Protein AF-A0A964BB78-F1 (afdb_monomer)

Nearest PDB structures (foldseek):
  9g6k-assembly1_Lk  TM=5.371E-01  e=1.195E+00  Toxoplasma gondii

Foldseek 3Di:
DPDPDADPQWDADPQRKIKGWDDDPPADIDIDIQHQPDPDPVSNVVNRVVRVVVVVVVVVCVVVLVRPDPPPPPQQFQLNVLVVCLVPVQPDDPVVNVVSNVVSVVVNVDPSRVHGPSPDDPVNVVVVVVVVVVVVVVVVVVVVVVVVVPDDDD

pLDDT: mean 83.1, std 13.09, range [43.78, 95.94]

Structure (mmCIF, N/CA/C/O backbone):
data_AF-A0A964BB78-F1
#
_entry.id   AF-A0A964BB78-F1
#
loop_
_atom_site.group_PDB
_atom_site.id
_atom_site.type_symbol
_atom_site.label_atom_id
_atom_site.label_alt_id
_atom_site.label_comp_id
_atom_site.label_asym_id
_atom_site.label_entity_id
_atom_site.label_seq_id
_atom_site.pdbx_PDB_ins_code
_atom_site.Cartn_x
_atom_site.Cartn_y
_atom_site.Cartn_z
_atom_site.occupancy
_atom_site.B_iso_or_equiv
_atom_site.auth_seq_id
_atom_site.auth_comp_id
_atom_site.auth_asym_id
_atom_site.auth_atom_id
_atom_site.pdbx_PDB_model_num
ATOM 1 N N . MET A 1 1 ? 35.469 9.142 -31.924 1.00 45.47 1 MET A N 1
ATOM 2 C CA . MET A 1 1 ? 34.096 8.727 -31.547 1.00 45.47 1 MET A CA 1
ATOM 3 C C . MET A 1 1 ? 33.530 9.720 -30.536 1.00 45.47 1 MET A C 1
ATOM 5 O O . MET A 1 1 ? 34.119 9.874 -29.473 1.00 45.47 1 MET A O 1
ATOM 9 N N . LYS A 1 2 ? 32.449 10.445 -30.860 1.00 50.22 2 LYS A N 1
ATOM 10 C CA . LYS A 1 2 ? 31.792 11.342 -29.890 1.00 50.22 2 LYS A CA 1
ATOM 11 C C . LYS A 1 2 ? 31.227 10.484 -28.752 1.00 50.22 2 LYS A C 1
ATOM 13 O O . 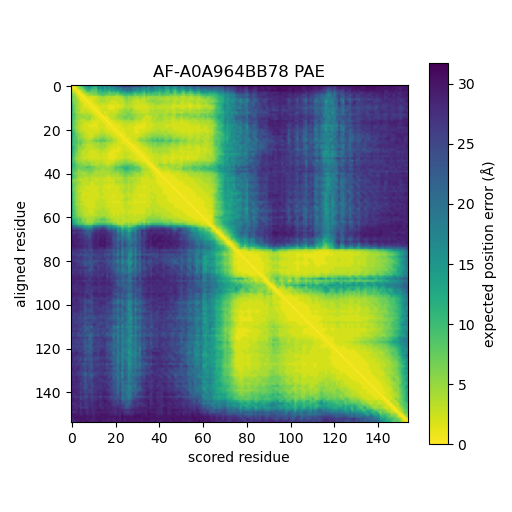LYS A 1 2 ? 30.480 9.549 -29.025 1.00 50.22 2 LYS A O 1
ATOM 18 N N . LYS A 1 3 ? 31.601 10.776 -27.500 1.00 62.09 3 LYS A N 1
ATOM 19 C CA . LYS A 1 3 ? 30.997 10.134 -26.323 1.00 62.09 3 LYS A CA 1
ATOM 20 C C . LYS A 1 3 ? 29.502 10.467 -26.331 1.00 62.09 3 LYS A C 1
ATOM 22 O O . LYS A 1 3 ? 29.135 11.634 -26.215 1.00 62.09 3 LYS A O 1
ATOM 27 N N . GLU A 1 4 ? 28.662 9.460 -26.542 1.00 72.19 4 GLU A N 1
ATOM 28 C CA . GLU A 1 4 ? 27.206 9.582 -26.452 1.00 72.19 4 GLU A CA 1
ATOM 29 C C . GLU A 1 4 ? 26.854 10.085 -25.042 1.00 72.19 4 GLU A C 1
ATOM 31 O O . GLU A 1 4 ? 27.270 9.490 -24.046 1.00 72.19 4 GLU A O 1
ATOM 36 N N . LYS A 1 5 ? 26.159 11.225 -24.942 1.00 80.00 5 LYS A N 1
ATOM 37 C CA . LYS A 1 5 ? 25.720 11.772 -23.652 1.00 80.00 5 LYS A CA 1
ATOM 38 C C . LYS A 1 5 ? 24.505 10.975 -23.185 1.00 80.00 5 LYS A C 1
ATOM 40 O O . LYS A 1 5 ? 23.391 11.254 -23.609 1.00 80.00 5 LYS A O 1
ATOM 45 N N . LEU A 1 6 ? 24.737 9.976 -22.340 1.00 86.06 6 LEU A N 1
ATOM 46 C CA . LEU A 1 6 ? 23.674 9.178 -21.736 1.00 86.06 6 LEU A CA 1
ATOM 47 C C . LEU A 1 6 ? 23.144 9.839 -20.450 1.00 86.06 6 LEU A C 1
ATOM 49 O O . LEU A 1 6 ? 23.913 10.500 -19.742 1.00 86.06 6 LEU A O 1
ATOM 53 N N . PRO A 1 7 ? 21.855 9.651 -20.112 1.00 86.69 7 PRO A N 1
ATOM 54 C CA . PRO A 1 7 ? 21.296 10.136 -18.855 1.00 86.69 7 PRO A CA 1
ATOM 55 C C . PRO A 1 7 ? 21.988 9.528 -17.624 1.00 86.69 7 PRO A C 1
ATOM 57 O O . PRO A 1 7 ? 22.582 8.449 -17.663 1.00 86.69 7 PRO A O 1
ATOM 60 N N . ARG A 1 8 ? 21.887 10.199 -16.472 1.00 85.50 8 ARG A N 1
ATOM 61 C CA . ARG A 1 8 ? 22.478 9.697 -15.221 1.00 85.50 8 ARG A CA 1
ATOM 62 C C . ARG A 1 8 ? 21.874 8.340 -14.840 1.00 85.50 8 ARG A C 1
ATOM 64 O O . ARG A 1 8 ? 20.657 8.205 -14.741 1.00 85.50 8 ARG A O 1
ATOM 71 N N . GLY A 1 9 ? 22.742 7.367 -14.561 1.00 87.56 9 GLY A N 1
ATOM 72 C CA . GLY A 1 9 ? 22.343 5.992 -14.242 1.00 87.56 9 GLY A CA 1
ATOM 73 C C . GLY A 1 9 ? 22.174 5.096 -15.469 1.00 87.56 9 GLY A C 1
ATOM 74 O O . GLY A 1 9 ? 21.784 3.946 -15.305 1.00 87.56 9 GLY A O 1
ATOM 75 N N . PHE A 1 10 ? 22.480 5.594 -16.670 1.00 93.88 10 PHE A N 1
ATOM 76 C CA . PHE A 1 10 ? 22.497 4.822 -17.906 1.00 93.88 10 PHE A CA 1
ATOM 77 C C . PHE A 1 10 ? 23.946 4.552 -18.302 1.00 93.88 10 PHE A C 1
ATOM 79 O O . PHE A 1 10 ? 24.788 5.449 -18.257 1.00 93.88 10 PHE A O 1
ATOM 86 N N . TRP A 1 11 ? 24.245 3.324 -18.711 1.00 91.88 11 TRP A N 1
ATOM 87 C CA . TRP A 1 11 ? 25.542 2.989 -19.289 1.00 91.88 11 TRP A CA 1
ATOM 88 C C . TRP A 1 11 ? 25.397 1.901 -20.347 1.00 91.88 11 TRP A C 1
ATOM 90 O O . TRP A 1 11 ? 24.582 0.986 -20.212 1.00 91.88 11 TRP A O 1
ATOM 100 N N . ARG A 1 12 ? 26.196 1.991 -21.413 1.00 90.12 12 ARG A N 1
ATOM 101 C CA . ARG A 1 12 ? 26.304 0.909 -22.397 1.00 90.12 12 ARG A CA 1
ATOM 102 C C . ARG A 1 12 ? 27.256 -0.162 -21.885 1.00 90.12 12 ARG A C 1
ATOM 104 O O . ARG A 1 12 ? 28.352 0.136 -21.416 1.00 90.12 12 ARG A O 1
ATOM 111 N N . ALA A 1 13 ? 26.824 -1.409 -21.987 1.00 87.44 13 ALA A N 1
ATOM 112 C CA . ALA A 1 13 ? 27.671 -2.572 -21.807 1.00 87.44 13 ALA A CA 1
ATOM 113 C C . ALA A 1 13 ? 28.516 -2.823 -23.078 1.00 87.44 13 ALA A C 1
ATOM 115 O O . ALA A 1 13 ? 28.147 -2.349 -24.157 1.00 87.44 13 ALA A O 1
ATOM 116 N N . PRO A 1 14 ? 29.616 -3.596 -22.985 1.00 84.62 14 PRO A N 1
ATOM 117 C CA . PRO A 1 14 ? 30.490 -3.889 -24.129 1.00 84.62 14 PRO A CA 1
ATOM 118 C C . PRO A 1 14 ? 29.771 -4.536 -25.321 1.00 84.62 14 PRO A C 1
ATOM 120 O O . PRO A 1 14 ? 30.170 -4.351 -26.462 1.00 84.62 14 PRO A O 1
ATOM 123 N N . ASN A 1 15 ? 28.672 -5.248 -25.066 1.00 84.62 15 ASN A N 1
ATOM 124 C CA . ASN A 1 15 ? 27.830 -5.883 -26.081 1.00 84.62 15 ASN A CA 1
ATOM 125 C C . ASN A 1 15 ? 26.796 -4.931 -26.726 1.00 84.62 15 ASN A C 1
ATOM 127 O O . ASN A 1 15 ? 25.823 -5.393 -27.315 1.00 84.62 15 ASN A O 1
ATOM 131 N N . GLY A 1 16 ? 26.917 -3.616 -26.524 1.00 85.44 16 GLY A N 1
ATOM 132 C CA . GLY A 1 16 ? 25.993 -2.607 -27.055 1.00 85.44 16 GLY A CA 1
ATOM 133 C C . GLY A 1 16 ? 24.664 -2.471 -26.301 1.00 85.44 16 GLY A C 1
ATOM 134 O O . GLY A 1 16 ? 23.914 -1.526 -26.558 1.00 85.44 16 GLY A O 1
ATOM 135 N N . SER A 1 17 ? 24.372 -3.353 -25.336 1.00 90.25 17 SER A N 1
ATOM 136 C CA . SER A 1 17 ? 23.155 -3.268 -24.517 1.00 90.25 17 SER A CA 1
ATOM 137 C C . SER A 1 17 ? 23.190 -2.048 -23.600 1.00 90.25 17 SER A C 1
ATOM 139 O O . SER A 1 17 ? 24.225 -1.726 -23.016 1.00 90.25 17 SER A O 1
ATOM 141 N N . LEU A 1 18 ? 22.049 -1.394 -23.426 1.00 91.94 18 LEU A N 1
ATOM 142 C CA . LEU A 1 18 ? 21.895 -0.250 -22.539 1.00 91.94 18 LEU A CA 1
ATOM 143 C C . LEU A 1 18 ? 21.393 -0.733 -21.178 1.00 91.94 18 LEU A C 1
ATOM 145 O O . LEU A 1 18 ? 20.365 -1.400 -21.081 1.00 91.94 18 LEU A O 1
ATOM 149 N N . ARG A 1 19 ? 22.129 -0.426 -20.114 1.00 92.75 19 ARG A N 1
ATOM 150 C CA . ARG A 1 19 ? 21.751 -0.751 -18.737 1.00 92.75 19 ARG A CA 1
ATOM 151 C C . ARG A 1 19 ? 21.325 0.510 -18.014 1.00 92.75 19 ARG A C 1
ATOM 153 O O . ARG A 1 19 ? 21.967 1.549 -18.152 1.00 92.75 19 ARG A O 1
ATOM 160 N N . VAL A 1 20 ? 20.260 0.389 -17.233 1.00 94.44 20 VAL A N 1
ATOM 161 C CA . VAL A 1 20 ? 19.700 1.484 -16.446 1.00 94.44 20 VAL A CA 1
ATOM 162 C C . VAL A 1 20 ? 19.629 1.070 -14.984 1.00 94.44 20 VAL A C 1
ATOM 164 O O . VAL A 1 20 ? 19.107 0.002 -14.663 1.00 94.44 20 VAL A O 1
ATOM 167 N N . LEU A 1 21 ? 20.137 1.933 -14.105 1.00 92.31 21 LEU A N 1
ATOM 168 C CA . LEU A 1 21 ? 20.088 1.809 -12.651 1.00 92.31 21 LEU A CA 1
ATOM 169 C C . LEU A 1 21 ? 19.407 3.035 -12.061 1.00 92.31 21 LEU A C 1
ATOM 171 O O . LEU A 1 21 ? 19.879 4.164 -12.210 1.00 92.31 21 LEU A O 1
ATOM 175 N N . ILE A 1 22 ? 18.338 2.793 -11.315 1.00 89.81 22 ILE A N 1
ATOM 176 C CA . ILE A 1 22 ? 17.645 3.817 -10.544 1.00 89.81 22 ILE A CA 1
ATOM 177 C C . ILE A 1 22 ? 17.905 3.544 -9.069 1.00 89.81 22 ILE A C 1
ATOM 179 O O . ILE A 1 22 ? 17.537 2.497 -8.539 1.00 89.81 22 ILE A O 1
ATOM 183 N N . ARG A 1 23 ? 18.557 4.506 -8.411 1.00 87.00 23 ARG A N 1
ATOM 184 C CA . ARG A 1 23 ? 18.776 4.519 -6.963 1.00 87.00 23 ARG A CA 1
ATOM 185 C C . ARG A 1 23 ? 18.022 5.696 -6.364 1.00 87.00 23 ARG A C 1
ATOM 187 O O . ARG A 1 23 ? 18.345 6.843 -6.661 1.00 87.00 23 ARG A O 1
ATOM 194 N N . ILE A 1 24 ? 17.043 5.397 -5.519 1.00 82.19 24 ILE A N 1
ATOM 195 C CA . ILE A 1 24 ? 16.303 6.376 -4.721 1.00 82.19 24 ILE A CA 1
ATOM 196 C C . ILE A 1 24 ? 16.518 6.003 -3.255 1.00 82.19 24 ILE A C 1
ATOM 198 O O . ILE A 1 24 ? 16.428 4.831 -2.892 1.00 82.19 24 ILE A O 1
ATOM 202 N N . LYS A 1 25 ? 16.854 6.986 -2.412 1.00 76.38 25 LYS A N 1
ATOM 203 C CA . LYS A 1 25 ? 17.079 6.760 -0.978 1.00 76.38 25 LYS A CA 1
ATOM 204 C C . LYS A 1 25 ? 15.810 6.169 -0.352 1.00 76.38 25 LYS A C 1
ATOM 206 O O . LYS A 1 25 ? 14.733 6.724 -0.538 1.00 76.38 25 LYS A O 1
ATOM 211 N N . GLY A 1 26 ? 15.953 5.067 0.383 1.00 73.75 26 GLY A N 1
ATOM 212 C CA . GLY A 1 26 ? 14.833 4.390 1.047 1.00 73.75 26 GLY A CA 1
ATOM 213 C C . GLY A 1 26 ? 14.099 3.344 0.199 1.00 73.75 26 GLY A C 1
ATOM 214 O O . GLY A 1 26 ? 13.171 2.730 0.708 1.00 73.75 26 GLY A O 1
ATOM 215 N N . PHE A 1 27 ? 14.521 3.096 -1.048 1.00 74.31 27 PHE A N 1
ATOM 216 C CA . PHE A 1 27 ? 13.939 2.061 -1.909 1.00 74.31 27 PHE A CA 1
ATOM 217 C C . PHE A 1 27 ? 15.001 1.086 -2.437 1.00 74.31 27 PHE A C 1
ATOM 219 O O . PHE A 1 27 ? 16.148 1.495 -2.657 1.00 74.31 27 PHE A O 1
ATOM 226 N N . PRO A 1 28 ? 14.641 -0.189 -2.697 1.00 78.75 28 PRO A N 1
ATOM 227 C CA . PRO A 1 28 ? 15.518 -1.115 -3.403 1.00 78.75 28 PRO A CA 1
ATOM 228 C C . PRO A 1 28 ? 15.927 -0.565 -4.782 1.00 78.75 28 PRO A C 1
ATOM 230 O O . PRO A 1 28 ? 15.106 0.053 -5.468 1.00 78.75 28 PRO A O 1
ATOM 233 N N . PRO A 1 29 ? 17.182 -0.774 -5.218 1.00 85.50 29 PRO A N 1
ATOM 234 C CA . PRO A 1 29 ? 17.629 -0.324 -6.528 1.00 85.50 29 PRO A CA 1
ATOM 235 C C . PRO A 1 29 ? 16.894 -1.079 -7.641 1.00 85.50 29 PRO A C 1
ATOM 237 O O . PRO A 1 29 ? 16.852 -2.307 -7.643 1.00 85.50 29 PRO A O 1
ATOM 240 N N . ALA A 1 30 ? 16.370 -0.347 -8.624 1.00 86.38 30 ALA A N 1
ATOM 241 C CA . ALA A 1 30 ? 15.770 -0.938 -9.816 1.00 86.38 30 ALA A CA 1
ATOM 242 C C . ALA A 1 30 ? 16.802 -0.986 -10.947 1.00 86.38 30 ALA A C 1
ATOM 244 O O . ALA A 1 30 ? 17.424 0.032 -11.273 1.00 86.38 30 ALA A O 1
ATOM 245 N N . VAL A 1 31 ? 16.974 -2.163 -11.550 1.00 90.69 31 VAL A N 1
ATOM 246 C CA . VAL A 1 31 ? 17.921 -2.390 -12.647 1.00 90.69 31 VAL A CA 1
ATOM 247 C C . VAL A 1 31 ? 17.214 -3.065 -13.809 1.00 90.69 31 VAL A C 1
ATOM 249 O O . VAL A 1 31 ? 16.523 -4.063 -13.619 1.00 90.69 31 VAL A O 1
ATOM 252 N N . ARG A 1 32 ? 17.424 -2.553 -15.024 1.00 91.31 32 ARG A N 1
ATOM 253 C CA . ARG A 1 32 ? 16.966 -3.206 -16.255 1.00 91.31 32 ARG A CA 1
ATOM 254 C C . ARG A 1 32 ? 18.005 -3.081 -17.358 1.00 91.31 32 ARG A C 1
ATOM 256 O O . ARG A 1 32 ? 18.734 -2.093 -17.444 1.00 91.31 32 ARG A O 1
ATOM 263 N N . THR A 1 33 ? 18.077 -4.119 -18.185 1.00 92.50 33 THR A N 1
ATOM 264 C CA . THR A 1 33 ? 18.938 -4.170 -19.369 1.00 92.50 33 THR A CA 1
ATOM 265 C C . THR A 1 33 ? 18.069 -4.175 -20.619 1.00 92.50 33 THR A C 1
ATOM 267 O O . THR A 1 33 ? 17.162 -4.996 -20.729 1.00 92.50 33 THR A O 1
ATOM 270 N N . PHE A 1 34 ? 18.380 -3.290 -21.558 1.00 92.19 34 PHE A N 1
ATOM 271 C CA . PHE A 1 34 ? 17.759 -3.176 -22.872 1.00 92.19 34 PHE A CA 1
ATOM 272 C C . PHE A 1 34 ? 18.745 -3.713 -23.900 1.00 92.19 34 PHE A C 1
ATOM 274 O O . PHE A 1 34 ? 19.849 -3.181 -24.054 1.00 92.19 34 PHE A O 1
ATOM 281 N N . LYS A 1 35 ? 18.387 -4.810 -24.566 1.00 91.38 35 LYS A N 1
ATOM 282 C CA . LYS A 1 35 ? 19.257 -5.441 -25.562 1.00 91.38 35 LYS A CA 1
ATOM 283 C C . LYS A 1 35 ? 19.308 -4.581 -26.823 1.00 91.38 35 LYS A C 1
ATOM 285 O O . LYS A 1 35 ? 18.346 -3.897 -27.147 1.00 91.38 35 LYS A O 1
ATOM 290 N N . LEU A 1 36 ? 20.456 -4.580 -27.492 1.00 89.94 36 LEU A N 1
ATOM 291 C CA . LEU A 1 36 ? 20.591 -3.983 -28.817 1.00 89.94 36 LEU A CA 1
ATOM 292 C C . LEU A 1 36 ? 20.425 -5.106 -29.840 1.00 89.94 36 LEU A C 1
ATOM 294 O O . LEU A 1 36 ? 21.193 -6.065 -29.805 1.00 89.94 36 LEU A O 1
ATOM 298 N N . HIS A 1 37 ? 19.413 -5.014 -30.700 1.00 83.00 37 HIS A N 1
ATOM 299 C CA . HIS A 1 37 ? 19.107 -6.071 -31.668 1.00 83.00 37 HIS A CA 1
ATOM 300 C C . HIS A 1 37 ? 19.930 -5.955 -32.954 1.00 83.00 37 HIS A C 1
ATOM 302 O O . HIS A 1 37 ? 20.343 -6.964 -33.516 1.00 83.00 37 HIS A O 1
ATOM 308 N N . ALA A 1 38 ? 20.209 -4.729 -33.392 1.00 85.56 38 ALA A N 1
ATOM 309 C CA . ALA A 1 38 ? 21.058 -4.436 -34.538 1.00 85.56 38 ALA A CA 1
ATOM 310 C C . ALA A 1 38 ? 21.863 -3.167 -34.260 1.00 85.56 38 ALA A C 1
ATOM 312 O O . ALA A 1 38 ? 21.338 -2.221 -33.666 1.00 85.56 38 ALA A O 1
ATOM 313 N N . ASP A 1 39 ? 23.119 -3.112 -34.710 1.00 80.38 39 ASP A N 1
ATOM 314 C CA . ASP A 1 39 ? 23.969 -1.940 -34.486 1.00 80.38 39 ASP A CA 1
ATOM 315 C C . ASP A 1 39 ? 23.695 -0.809 -35.491 1.00 80.38 39 ASP A C 1
ATOM 317 O O . ASP A 1 39 ? 24.566 -0.366 -36.235 1.00 80.38 39 ASP A O 1
ATOM 321 N N . THR A 1 40 ? 22.441 -0.354 -35.538 1.00 86.81 40 THR A N 1
ATOM 322 C CA . THR A 1 40 ? 22.008 0.751 -36.398 1.00 86.81 40 THR A CA 1
ATOM 323 C C . THR A 1 40 ? 21.675 1.995 -35.571 1.00 86.81 40 THR A C 1
ATOM 325 O O . THR A 1 40 ? 21.212 1.885 -34.429 1.00 86.81 40 THR A O 1
ATOM 328 N N . PRO A 1 41 ? 21.842 3.212 -36.126 1.00 84.81 41 PRO A N 1
ATOM 329 C CA . PRO A 1 41 ? 21.466 4.443 -35.429 1.00 84.81 41 PRO A CA 1
ATOM 330 C C . PRO A 1 41 ? 19.988 4.486 -35.015 1.00 84.81 41 PRO A C 1
ATOM 332 O O . PRO A 1 41 ? 19.661 5.036 -33.964 1.00 84.81 41 PRO A O 1
ATOM 335 N N . ALA A 1 42 ? 19.098 3.899 -35.819 1.00 87.19 42 ALA A N 1
ATOM 336 C CA . ALA A 1 42 ? 17.669 3.830 -35.526 1.00 87.19 42 ALA A CA 1
ATOM 337 C C . ALA A 1 42 ? 17.382 2.937 -34.310 1.00 87.19 42 ALA A C 1
ATOM 339 O O . ALA A 1 42 ? 16.634 3.333 -33.416 1.00 87.19 42 ALA A O 1
ATOM 340 N N . GLU A 1 43 ? 18.029 1.775 -34.234 1.00 87.06 43 GLU A N 1
ATOM 341 C CA . GLU A 1 43 ? 17.830 0.836 -33.133 1.00 87.06 43 GLU A CA 1
ATOM 342 C C . GLU A 1 43 ? 18.412 1.365 -31.819 1.00 87.06 43 GLU A C 1
ATOM 344 O O . GLU A 1 43 ? 17.771 1.285 -30.773 1.00 87.06 43 GLU A O 1
ATOM 349 N N . ARG A 1 44 ? 19.574 2.029 -31.872 1.00 86.62 44 ARG A N 1
ATOM 350 C CA . ARG A 1 44 ? 20.147 2.716 -30.704 1.00 86.62 44 ARG A CA 1
ATOM 351 C C . ARG A 1 44 ? 19.217 3.806 -30.156 1.00 86.62 44 ARG A C 1
ATOM 353 O O . ARG A 1 44 ? 19.139 3.964 -28.939 1.00 86.62 44 ARG A O 1
ATOM 360 N N . ARG A 1 45 ? 18.499 4.534 -31.025 1.00 87.56 45 ARG A N 1
ATOM 361 C CA . ARG A 1 45 ? 17.484 5.520 -30.605 1.00 87.56 45 ARG A CA 1
ATOM 362 C C . ARG A 1 45 ? 16.275 4.847 -29.965 1.00 87.56 45 ARG A C 1
ATOM 364 O O . ARG A 1 45 ? 15.850 5.291 -28.906 1.00 87.56 45 ARG A O 1
ATOM 371 N N . ARG A 1 46 ? 15.747 3.773 -30.563 1.00 89.31 46 ARG A N 1
ATOM 372 C CA . ARG A 1 46 ? 14.621 3.009 -29.992 1.00 89.31 46 ARG A CA 1
ATOM 373 C C . ARG A 1 46 ? 14.952 2.471 -28.605 1.00 89.31 46 ARG A C 1
ATOM 375 O O . ARG A 1 46 ? 14.190 2.688 -27.670 1.00 89.31 46 ARG A O 1
ATOM 382 N N . GLN A 1 47 ? 16.127 1.863 -28.471 1.00 92.00 47 GLN A N 1
ATOM 383 C CA . GLN A 1 47 ? 16.640 1.354 -27.205 1.00 92.00 47 GLN A CA 1
ATOM 384 C C . GLN A 1 47 ? 16.725 2.453 -26.135 1.00 92.00 47 GLN A C 1
ATOM 386 O O . GLN A 1 47 ? 16.373 2.214 -24.982 1.00 92.00 47 GLN A O 1
ATOM 391 N N . LEU A 1 48 ? 17.183 3.657 -26.502 1.00 89.75 48 LEU A N 1
ATOM 392 C CA . LEU A 1 48 ? 17.250 4.789 -25.577 1.00 89.75 48 LEU A CA 1
ATOM 393 C C . LEU A 1 48 ? 15.851 5.255 -25.148 1.00 89.75 48 LEU A C 1
ATOM 395 O O . LEU A 1 48 ? 15.619 5.423 -23.955 1.00 89.75 48 LEU A O 1
ATOM 399 N N . VAL A 1 49 ? 14.918 5.399 -26.092 1.00 91.62 49 VAL A N 1
ATOM 400 C CA . VAL A 1 49 ? 13.534 5.819 -25.809 1.00 91.62 49 VAL A CA 1
ATOM 401 C C . VAL A 1 49 ? 12.829 4.822 -24.888 1.00 91.62 49 VAL A C 1
ATOM 403 O O . VAL A 1 49 ? 12.202 5.221 -23.909 1.00 91.62 49 VAL A O 1
ATOM 406 N N . GLU A 1 50 ? 12.965 3.521 -25.147 1.00 91.69 50 GLU A N 1
ATOM 407 C CA . GLU A 1 50 ? 12.387 2.479 -24.291 1.00 91.69 50 GLU A CA 1
ATOM 408 C C . GLU A 1 50 ? 12.981 2.524 -22.875 1.00 91.69 50 GLU A C 1
ATOM 410 O O . GLU A 1 50 ? 12.262 2.440 -21.874 1.00 91.69 50 GLU A O 1
ATOM 415 N N . ALA A 1 51 ? 14.299 2.715 -22.785 1.00 92.25 51 ALA A N 1
ATOM 416 C CA . ALA A 1 51 ? 15.005 2.817 -21.521 1.00 92.25 51 ALA A CA 1
ATOM 417 C C . ALA A 1 51 ? 14.585 4.050 -20.706 1.00 92.25 51 ALA A C 1
ATOM 419 O O . ALA A 1 51 ? 14.428 3.955 -19.486 1.00 92.25 51 ALA A O 1
ATOM 420 N N . GLU A 1 52 ? 14.364 5.190 -21.360 1.00 91.94 52 GLU A N 1
ATOM 421 C CA . GLU A 1 52 ? 13.876 6.419 -20.731 1.00 91.94 52 GLU A CA 1
ATOM 422 C C . GLU A 1 52 ? 12.426 6.296 -20.258 1.00 91.94 52 GLU A C 1
ATOM 424 O O . GLU A 1 52 ? 12.130 6.650 -19.114 1.00 91.94 52 GLU A O 1
ATOM 429 N N . LEU A 1 53 ? 11.540 5.732 -21.086 1.00 91.75 53 LEU A N 1
ATOM 430 C CA . LEU A 1 53 ? 10.142 5.478 -20.725 1.00 91.75 53 LEU A CA 1
ATOM 431 C C . LEU A 1 53 ? 10.042 4.562 -19.506 1.00 91.75 53 LEU A C 1
ATOM 433 O O . LEU A 1 53 ? 9.371 4.893 -18.525 1.00 91.75 53 LEU A O 1
ATOM 437 N N . TRP A 1 54 ? 10.769 3.443 -19.527 1.00 92.44 54 TRP A N 1
ATOM 438 C CA . TRP A 1 54 ? 10.832 2.546 -18.380 1.00 92.44 54 TRP A CA 1
ATOM 439 C C . TRP A 1 54 ? 11.404 3.246 -17.149 1.00 92.44 54 TRP A C 1
ATOM 441 O O . TRP A 1 54 ? 10.893 3.058 -16.046 1.00 92.44 54 TRP A O 1
ATOM 451 N N . ALA A 1 55 ? 12.445 4.068 -17.309 1.00 90.62 55 ALA A N 1
ATOM 452 C CA . ALA A 1 55 ? 13.052 4.760 -16.184 1.00 90.62 55 ALA A CA 1
ATOM 453 C C . ALA A 1 55 ? 12.095 5.769 -15.535 1.00 90.62 55 ALA A C 1
ATOM 455 O O . ALA A 1 55 ? 12.039 5.862 -14.305 1.00 90.62 55 ALA A O 1
ATOM 456 N N . ALA A 1 56 ? 11.330 6.506 -16.343 1.00 88.50 56 ALA A N 1
ATOM 457 C CA . ALA A 1 56 ? 10.305 7.425 -15.866 1.00 88.50 56 ALA A CA 1
ATOM 458 C C . ALA A 1 56 ? 9.190 6.674 -15.123 1.00 88.50 56 ALA A C 1
ATOM 460 O O . ALA A 1 56 ? 8.815 7.056 -14.012 1.00 88.50 56 ALA A O 1
ATOM 461 N N . GLU A 1 57 ? 8.715 5.561 -15.683 1.00 85.94 57 GLU A N 1
ATOM 462 C CA . GLU A 1 57 ? 7.681 4.736 -15.063 1.00 85.94 57 GLU A CA 1
ATOM 463 C C . GLU A 1 57 ? 8.165 4.086 -13.757 1.00 85.94 57 GLU A C 1
ATOM 465 O O . GLU A 1 57 ? 7.454 4.102 -12.753 1.00 85.94 57 GLU A O 1
ATOM 470 N N . ALA A 1 58 ? 9.392 3.561 -13.734 1.00 85.38 58 ALA A N 1
ATOM 471 C CA . ALA A 1 58 ? 9.998 2.966 -12.548 1.00 85.38 58 ALA A CA 1
ATOM 472 C C . ALA A 1 58 ? 10.159 3.999 -11.425 1.00 85.38 58 ALA A C 1
ATOM 474 O O . ALA A 1 58 ? 9.791 3.721 -10.286 1.00 85.38 58 ALA A O 1
ATOM 475 N N . ARG A 1 59 ? 10.625 5.218 -11.736 1.00 84.75 59 ARG A N 1
ATOM 476 C CA . ARG A 1 59 ? 10.658 6.321 -10.760 1.00 84.75 59 ARG A CA 1
ATOM 477 C C . ARG A 1 59 ? 9.259 6.639 -10.248 1.00 84.75 59 ARG A C 1
ATOM 479 O O . ARG A 1 59 ? 9.081 6.718 -9.038 1.00 84.75 59 ARG A O 1
ATOM 486 N N . ARG A 1 60 ? 8.266 6.760 -11.136 1.00 82.31 60 ARG A N 1
ATOM 487 C CA . ARG A 1 60 ? 6.870 7.021 -10.750 1.00 82.31 60 ARG A CA 1
ATOM 488 C C . ARG A 1 60 ? 6.337 5.945 -9.801 1.00 82.31 60 ARG A C 1
ATOM 490 O O . ARG A 1 60 ? 5.748 6.287 -8.786 1.00 82.31 60 ARG A O 1
ATOM 497 N N . LYS A 1 61 ? 6.579 4.661 -10.090 1.00 75.94 61 LYS A N 1
ATOM 498 C CA . LYS A 1 61 ? 6.160 3.526 -9.244 1.00 75.94 61 LYS A CA 1
ATOM 499 C C . LYS A 1 61 ? 6.846 3.523 -7.878 1.00 75.94 61 LYS A C 1
ATOM 501 O O . LYS A 1 61 ? 6.188 3.256 -6.878 1.00 75.94 61 LYS A O 1
ATOM 506 N N . LEU A 1 62 ? 8.142 3.839 -7.836 1.00 74.62 62 LEU A N 1
ATOM 507 C CA . LEU A 1 62 ? 8.896 3.953 -6.587 1.00 74.62 62 LEU A CA 1
ATOM 508 C C . LEU A 1 62 ? 8.390 5.126 -5.737 1.00 74.62 62 LEU A C 1
ATOM 510 O O . LEU A 1 62 ? 8.086 4.933 -4.566 1.00 74.62 62 LEU A O 1
ATOM 514 N N . TYR A 1 63 ? 8.206 6.311 -6.327 1.00 72.69 63 TYR A N 1
ATOM 515 C CA . TYR A 1 63 ? 7.650 7.472 -5.620 1.00 72.69 63 TYR A CA 1
ATOM 516 C C . TYR A 1 63 ? 6.198 7.267 -5.169 1.00 72.69 63 TYR A C 1
ATOM 518 O O . TYR A 1 63 ? 5.825 7.748 -4.106 1.00 72.69 63 TYR A O 1
ATOM 526 N N . ALA A 1 64 ? 5.394 6.530 -5.937 1.00 68.19 64 ALA A N 1
ATOM 527 C CA . ALA A 1 64 ? 4.016 6.193 -5.581 1.00 68.19 64 ALA A CA 1
ATOM 528 C C . ALA A 1 64 ? 3.905 5.103 -4.495 1.00 68.19 64 ALA A C 1
ATOM 530 O O . ALA A 1 64 ? 2.797 4.719 -4.139 1.00 68.19 64 ALA A O 1
ATOM 531 N N . GLY A 1 65 ? 5.020 4.555 -3.993 1.00 57.94 65 GLY A N 1
ATOM 532 C CA . GLY A 1 65 ? 5.006 3.514 -2.958 1.00 57.94 65 GLY A CA 1
ATOM 533 C C . GLY A 1 65 ? 4.537 2.132 -3.437 1.00 57.94 65 GLY A C 1
ATOM 534 O O . GLY A 1 65 ? 4.546 1.183 -2.661 1.00 57.94 65 GLY A O 1
ATOM 535 N N . HIS A 1 66 ? 4.211 1.968 -4.723 1.00 51.69 66 HIS A N 1
ATOM 536 C CA . HIS A 1 66 ? 3.755 0.700 -5.315 1.00 51.69 66 HIS A CA 1
ATOM 537 C C . HIS A 1 66 ? 4.872 -0.342 -5.524 1.00 51.69 66 HIS A C 1
ATOM 539 O O . HIS A 1 66 ? 4.633 -1.400 -6.101 1.00 51.69 66 HIS A O 1
ATOM 545 N N . GLY A 1 67 ? 6.1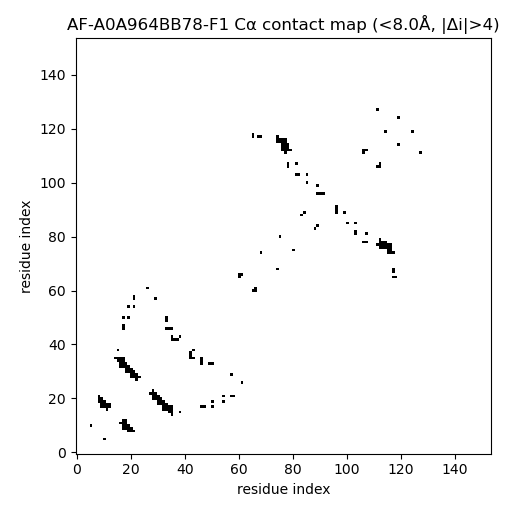01 -0.045 -5.092 1.00 46.72 67 GLY A N 1
ATOM 546 C CA . GLY A 1 67 ? 7.297 -0.853 -5.339 1.00 46.72 67 GLY A CA 1
ATOM 547 C C . GLY A 1 67 ? 7.790 -1.701 -4.166 1.00 46.72 67 GLY A C 1
ATOM 548 O O . GLY A 1 67 ? 8.927 -2.164 -4.220 1.00 46.72 67 GLY A O 1
ATOM 549 N N . VAL A 1 68 ? 6.995 -1.902 -3.113 1.00 44.69 68 VAL A N 1
ATOM 550 C CA . VAL A 1 68 ? 7.324 -2.880 -2.066 1.00 44.69 68 VAL A CA 1
ATOM 551 C C . VAL A 1 68 ? 6.366 -4.059 -2.198 1.00 44.6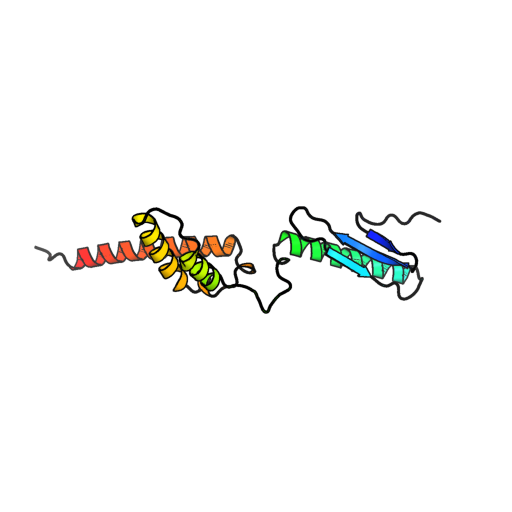9 68 VAL A C 1
ATOM 553 O O . VAL A 1 68 ? 5.152 -3.884 -2.210 1.00 44.69 68 VAL A O 1
ATOM 556 N N . VAL A 1 69 ? 6.953 -5.256 -2.259 1.00 44.88 69 VAL A N 1
ATOM 557 C CA . VAL A 1 69 ? 6.336 -6.590 -2.341 1.00 44.88 69 VAL A CA 1
ATOM 558 C C . VAL A 1 69 ? 6.105 -7.125 -3.766 1.00 44.88 69 VAL A C 1
ATOM 560 O O . VAL A 1 69 ? 4.987 -7.376 -4.211 1.00 44.88 69 VAL A O 1
ATOM 563 N N . ALA A 1 70 ? 7.210 -7.437 -4.452 1.00 43.78 70 ALA A N 1
ATOM 564 C CA . ALA A 1 70 ? 7.242 -8.619 -5.314 1.00 43.78 70 ALA A CA 1
ATOM 565 C C . ALA A 1 70 ? 7.074 -9.855 -4.408 1.00 43.78 70 ALA A C 1
ATOM 567 O O . ALA A 1 70 ? 8.029 -10.349 -3.819 1.00 43.78 70 ALA A O 1
ATOM 568 N N . GLY A 1 71 ? 5.820 -10.246 -4.205 1.00 46.22 71 GLY A N 1
ATOM 569 C CA . GLY A 1 71 ? 5.392 -11.295 -3.282 1.00 46.22 71 GLY A CA 1
ATOM 570 C C . GLY A 1 71 ? 3.874 -11.264 -3.154 1.00 46.22 71 GLY A C 1
ATOM 571 O O . GLY A 1 71 ? 3.338 -11.073 -2.064 1.00 46.22 71 GLY A O 1
ATOM 572 N N . ALA A 1 72 ? 3.172 -11.360 -4.287 1.00 46.88 72 ALA A N 1
ATOM 573 C CA . ALA A 1 72 ? 1.710 -11.332 -4.341 1.00 46.88 72 ALA A CA 1
ATOM 574 C C . ALA A 1 72 ? 1.050 -12.455 -3.509 1.00 46.88 72 ALA A C 1
ATOM 576 O O . ALA A 1 72 ? -0.114 -12.305 -3.136 1.00 46.88 72 ALA A O 1
ATOM 577 N N . ASP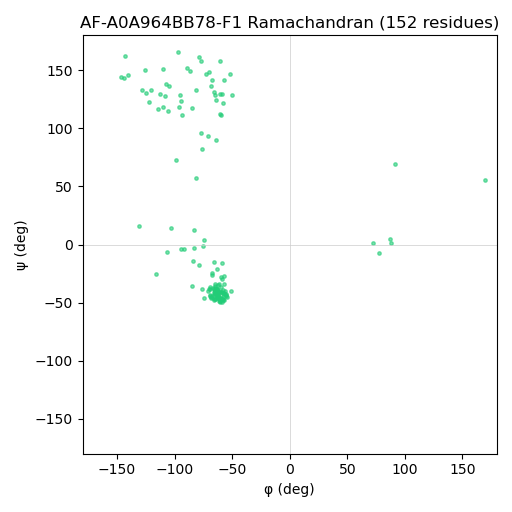 A 1 73 ? 1.822 -13.482 -3.132 1.00 46.72 73 ASP A N 1
ATOM 578 C CA . ASP A 1 73 ? 1.406 -14.622 -2.303 1.00 46.72 73 ASP A CA 1
ATOM 579 C C . ASP A 1 73 ? 1.635 -14.419 -0.787 1.00 46.72 73 ASP A C 1
ATOM 581 O O . ASP A 1 73 ? 1.220 -15.247 0.023 1.00 46.72 73 ASP A O 1
ATOM 585 N N . HIS A 1 74 ? 2.238 -13.296 -0.364 1.00 51.09 74 HIS A N 1
ATOM 586 C CA . HIS A 1 74 ? 2.530 -12.986 1.050 1.00 51.09 74 HIS A CA 1
ATOM 587 C C . HIS A 1 74 ? 2.095 -11.580 1.498 1.00 51.09 74 HIS A C 1
ATOM 589 O O . HIS A 1 74 ? 2.520 -11.089 2.546 1.00 51.09 74 HIS A O 1
ATOM 595 N N . ALA A 1 75 ? 1.242 -10.897 0.730 1.00 67.50 75 ALA A N 1
ATOM 596 C CA . ALA A 1 75 ? 0.803 -9.547 1.074 1.00 67.50 75 ALA A CA 1
ATOM 597 C C . ALA A 1 75 ? -0.151 -9.556 2.288 1.00 67.50 75 ALA A C 1
ATOM 599 O O . ALA A 1 75 ? -1.363 -9.715 2.145 1.00 67.50 75 ALA A O 1
ATOM 600 N N . MET A 1 76 ? 0.412 -9.366 3.485 1.00 84.88 76 MET A N 1
ATOM 601 C CA . MET A 1 76 ? -0.313 -9.235 4.751 1.00 84.88 76 MET A CA 1
ATOM 602 C C . MET A 1 76 ? -1.437 -8.190 4.641 1.00 84.88 76 MET A C 1
ATOM 604 O O . MET A 1 76 ? -1.222 -7.053 4.204 1.00 84.88 76 MET A O 1
ATOM 608 N N . THR A 1 77 ? -2.655 -8.569 5.032 1.00 92.62 77 THR A N 1
ATOM 609 C CA . THR A 1 77 ? -3.779 -7.629 5.141 1.00 92.62 77 THR A CA 1
ATOM 610 C C . THR A 1 77 ? -3.663 -6.797 6.409 1.00 92.62 77 THR A C 1
ATOM 612 O O . THR A 1 77 ? -3.022 -7.215 7.378 1.00 92.62 77 THR A O 1
ATOM 615 N N . LEU A 1 78 ? -4.309 -5.629 6.428 1.00 93.56 78 LEU A N 1
ATOM 616 C CA . LEU A 1 78 ? -4.381 -4.804 7.634 1.00 93.56 78 LEU A CA 1
ATOM 617 C C . LEU A 1 78 ? -4.956 -5.608 8.806 1.00 93.56 78 LEU A C 1
ATOM 619 O O . LEU A 1 78 ? -4.411 -5.578 9.904 1.00 93.56 78 LEU A O 1
ATOM 623 N N . GLY A 1 79 ? -6.002 -6.398 8.568 1.00 93.94 79 GLY A N 1
ATOM 624 C CA . GLY A 1 79 ? -6.616 -7.228 9.596 1.00 93.94 79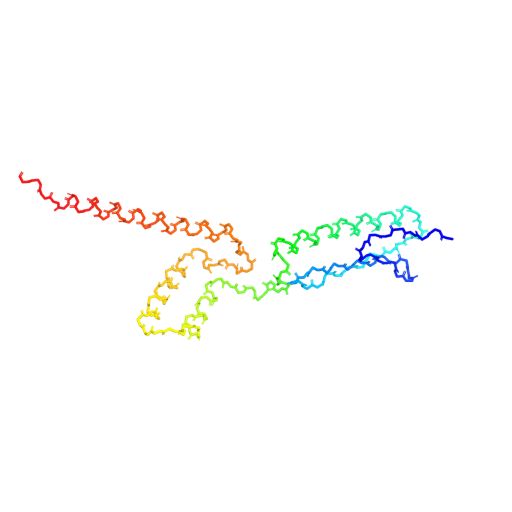 GLY A CA 1
ATOM 625 C C . GLY A 1 79 ? -5.691 -8.326 10.122 1.00 93.94 79 GLY A C 1
ATOM 626 O O . GLY A 1 79 ? -5.650 -8.567 11.327 1.00 93.94 79 GLY A O 1
ATOM 627 N N . ALA A 1 80 ? -4.905 -8.972 9.256 1.00 90.62 80 ALA A N 1
ATOM 628 C CA . ALA A 1 80 ? -3.906 -9.946 9.699 1.00 90.62 80 ALA A CA 1
ATOM 629 C C . ALA A 1 80 ? -2.828 -9.287 10.576 1.00 90.62 80 ALA A C 1
ATOM 631 O O . ALA A 1 80 ? -2.501 -9.808 11.643 1.00 90.62 80 ALA A O 1
ATOM 632 N N . ALA A 1 81 ? -2.353 -8.106 10.176 1.00 91.62 81 ALA A N 1
ATOM 633 C CA . ALA A 1 81 ? -1.376 -7.333 10.934 1.00 91.62 81 ALA A CA 1
ATOM 634 C C . ALA A 1 81 ? -1.910 -6.887 12.301 1.00 91.62 81 ALA A C 1
ATOM 636 O O . ALA A 1 81 ? -1.223 -7.019 13.310 1.00 91.62 81 ALA A O 1
ATOM 637 N N . LEU A 1 82 ? -3.155 -6.411 12.355 1.00 94.12 82 LEU A N 1
ATOM 638 C CA . LEU A 1 82 ? -3.798 -5.988 13.597 1.00 94.12 82 LEU A CA 1
ATOM 639 C C . LEU A 1 82 ? -4.013 -7.155 14.566 1.00 94.12 82 LEU A C 1
ATOM 641 O O . LEU A 1 82 ? -3.825 -6.985 15.767 1.00 94.12 82 LEU A O 1
ATOM 645 N N . ARG A 1 83 ? -4.351 -8.352 14.069 1.00 92.62 83 ARG A N 1
ATOM 646 C CA . ARG A 1 83 ? -4.437 -9.559 14.910 1.00 92.62 83 ARG A CA 1
ATOM 647 C C . ARG A 1 83 ? -3.077 -9.959 15.472 1.00 92.62 83 ARG A C 1
ATOM 649 O O . ARG A 1 83 ? -2.996 -10.319 16.642 1.00 92.62 83 ARG A O 1
ATOM 656 N N . LEU A 1 84 ? -2.020 -9.882 14.662 1.00 88.69 84 LEU A N 1
ATOM 657 C CA . LEU A 1 84 ? -0.655 -10.126 15.129 1.00 88.69 84 LEU A CA 1
ATOM 658 C C . LEU A 1 84 ? -0.269 -9.116 16.218 1.00 88.69 84 LEU A C 1
ATOM 660 O O . LEU A 1 84 ? 0.151 -9.506 17.304 1.00 88.69 84 LEU A O 1
ATOM 664 N N . TYR A 1 85 ? -0.521 -7.830 15.968 1.00 88.38 85 TYR A N 1
ATOM 665 C CA . TYR A 1 85 ? -0.268 -6.756 16.923 1.00 88.38 85 TYR A CA 1
ATOM 666 C C . TYR A 1 85 ? -1.062 -6.925 18.227 1.00 88.38 85 TYR A C 1
ATOM 668 O O . TYR A 1 85 ? -0.509 -6.738 19.308 1.00 88.38 85 TYR A O 1
ATOM 676 N N . ALA A 1 86 ? -2.324 -7.354 18.157 1.00 88.62 86 ALA A N 1
ATOM 677 C CA . ALA A 1 86 ? -3.135 -7.629 19.342 1.00 88.62 86 ALA A CA 1
ATOM 678 C C . ALA A 1 86 ? -2.561 -8.766 20.205 1.00 88.62 86 ALA A C 1
ATOM 680 O O . ALA A 1 86 ? -2.610 -8.686 21.433 1.00 88.62 86 ALA A O 1
ATOM 681 N N . ARG A 1 87 ? -2.015 -9.814 19.572 1.00 84.56 87 ARG A N 1
ATOM 682 C CA . ARG A 1 87 ? -1.423 -10.965 20.271 1.00 84.56 87 ARG A CA 1
ATOM 683 C C . ARG A 1 87 ? -0.066 -10.640 20.888 1.00 84.56 87 ARG A C 1
ATOM 685 O O . ARG A 1 87 ? 0.172 -10.997 22.037 1.00 84.56 87 ARG A O 1
ATOM 692 N N . GLU A 1 88 ? 0.802 -9.976 20.133 1.00 82.44 88 GLU A N 1
ATOM 693 C CA . GLU A 1 88 ? 2.237 -9.903 20.443 1.00 82.44 88 GLU A CA 1
ATOM 694 C C . GLU A 1 88 ? 2.726 -8.482 20.753 1.00 82.44 88 GLU A C 1
ATOM 696 O O . GLU A 1 88 ? 3.712 -8.309 21.462 1.00 82.44 88 GLU A O 1
ATOM 701 N N . GLY A 1 89 ? 2.045 -7.453 20.242 1.00 76.50 89 GLY A N 1
ATOM 702 C CA . GLY A 1 89 ? 2.548 -6.075 20.209 1.00 76.50 89 GLY A CA 1
ATOM 703 C C . GLY A 1 89 ? 1.908 -5.102 21.201 1.00 76.50 89 GLY A C 1
ATOM 704 O O . GLY A 1 89 ? 2.365 -3.965 21.314 1.00 76.50 89 GLY A O 1
ATOM 705 N N . LEU A 1 90 ? 0.864 -5.506 21.932 1.00 81.94 90 LEU A N 1
ATOM 706 C CA . LEU A 1 90 ? 0.221 -4.647 22.932 1.00 81.94 90 LEU A CA 1
ATOM 707 C C . LEU A 1 90 ? 1.060 -4.558 24.219 1.00 81.94 90 LEU A C 1
ATOM 709 O O . LEU A 1 90 ? 0.787 -5.240 25.213 1.00 81.94 90 LEU A O 1
ATOM 713 N N . SER A 1 91 ? 2.067 -3.683 24.199 1.00 72.25 91 SER A N 1
ATOM 714 C CA . SER A 1 91 ? 2.920 -3.335 25.339 1.00 72.25 91 SER A CA 1
ATOM 715 C C . SER A 1 91 ? 2.454 -2.027 25.994 1.00 72.25 91 SER A C 1
ATOM 717 O O . SER A 1 91 ? 3.061 -0.967 25.836 1.00 72.25 91 SER A O 1
ATOM 719 N N . SER A 1 92 ? 1.335 -2.061 26.712 1.00 74.75 92 SER A N 1
ATOM 720 C CA . SER A 1 92 ? 0.821 -0.897 27.440 1.00 74.75 92 SER A CA 1
ATOM 721 C C . SER A 1 92 ? 0.189 -1.315 28.770 1.00 74.75 92 SER A C 1
ATOM 723 O O . SER A 1 92 ? -0.096 -2.493 29.000 1.00 74.75 92 SER A O 1
ATOM 725 N N . ARG A 1 93 ? 0.010 -0.352 29.691 1.00 79.31 93 ARG A N 1
ATOM 726 C CA . ARG A 1 93 ? -0.637 -0.595 30.997 1.00 79.31 93 ARG A CA 1
ATOM 727 C C . ARG A 1 93 ? -1.998 -1.292 30.789 1.00 79.31 93 ARG A C 1
ATOM 729 O O . ARG A 1 93 ? -2.673 -0.962 29.812 1.00 79.31 93 ARG A O 1
ATOM 736 N N . PRO A 1 94 ? -2.461 -2.175 31.697 1.00 77.44 94 PRO A N 1
ATOM 737 C CA . PRO A 1 94 ? -3.639 -3.027 31.468 1.00 77.44 94 PRO A CA 1
ATOM 738 C C . PRO A 1 94 ? -4.902 -2.290 30.990 1.00 77.44 94 PRO A C 1
ATOM 740 O O . PRO A 1 94 ? -5.591 -2.752 30.081 1.00 77.44 94 PRO A O 1
ATOM 743 N N . ALA A 1 95 ? -5.175 -1.102 31.541 1.00 75.12 95 ALA A N 1
ATOM 744 C CA . ALA A 1 95 ? -6.312 -0.274 31.134 1.00 75.12 95 ALA A CA 1
ATOM 745 C C . ALA A 1 95 ? -6.210 0.237 29.681 1.00 75.12 95 ALA A C 1
ATOM 747 O O . ALA A 1 95 ? -7.217 0.306 28.977 1.00 75.12 95 ALA A O 1
ATOM 748 N N . ASN A 1 96 ? -5.001 0.560 29.214 1.00 82.62 96 ASN A N 1
ATOM 749 C CA . ASN A 1 96 ? -4.759 1.004 27.839 1.00 82.62 96 ASN A CA 1
ATOM 750 C C . ASN A 1 96 ? -4.791 -0.181 26.874 1.00 82.62 96 ASN A C 1
ATOM 752 O O . ASN A 1 96 ? -5.421 -0.087 25.827 1.00 82.62 96 ASN A O 1
ATOM 756 N N . LYS A 1 97 ? -4.246 -1.332 27.288 1.00 86.06 97 LYS A N 1
ATOM 757 C CA . LYS A 1 97 ? -4.304 -2.574 26.513 1.00 86.06 97 LYS A CA 1
ATOM 758 C C . LYS A 1 97 ? -5.740 -2.966 26.158 1.00 86.06 97 LYS A C 1
ATOM 760 O O . LYS A 1 97 ? -6.009 -3.314 25.013 1.00 86.06 97 LYS A O 1
ATOM 765 N N . ARG A 1 98 ? -6.681 -2.856 27.106 1.00 87.06 98 ARG A N 1
ATOM 766 C CA . ARG A 1 98 ? -8.106 -3.135 26.848 1.00 87.06 98 ARG A CA 1
ATOM 767 C C . ARG A 1 98 ? -8.721 -2.152 25.849 1.00 87.06 98 ARG A C 1
ATOM 769 O O . ARG A 1 98 ? -9.456 -2.574 24.963 1.00 87.06 98 ARG A O 1
ATOM 776 N N . LYS A 1 99 ? -8.418 -0.854 25.970 1.00 88.69 99 LYS A N 1
ATOM 777 C CA . LYS A 1 99 ? -8.896 0.168 25.021 1.00 88.69 99 LYS A CA 1
ATOM 778 C C . LYS A 1 99 ? -8.364 -0.087 23.613 1.00 88.69 99 LYS A C 1
ATOM 780 O O . LYS A 1 99 ? -9.124 -0.004 22.652 1.00 88.69 99 LYS A O 1
ATOM 785 N N . ASP A 1 100 ? -7.087 -0.426 23.498 1.00 88.56 100 ASP A N 1
ATOM 786 C CA . ASP A 1 100 ? -6.450 -0.691 22.211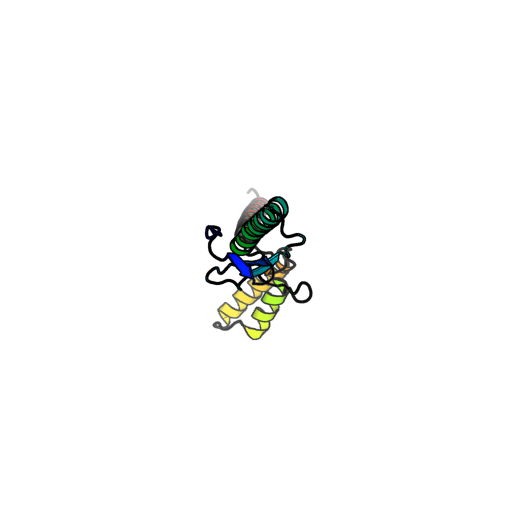 1.00 88.56 100 ASP A CA 1
ATOM 787 C C . ASP A 1 100 ? -6.967 -1.991 21.585 1.00 88.56 100 ASP A C 1
ATOM 789 O O . ASP A 1 100 ? -7.248 -2.013 20.390 1.00 88.56 100 ASP A O 1
ATOM 793 N N . ALA A 1 101 ? -7.218 -3.032 22.385 1.00 90.44 101 ALA A N 1
ATOM 794 C CA . ALA A 1 101 ? -7.866 -4.255 21.913 1.00 90.44 101 ALA A CA 1
ATOM 795 C C . ALA A 1 101 ? -9.268 -3.982 21.337 1.00 90.44 101 ALA A C 1
ATOM 797 O O . ALA A 1 101 ? -9.562 -4.404 20.222 1.00 90.44 101 ALA A O 1
ATOM 798 N N . LEU A 1 102 ? -10.101 -3.202 22.036 1.00 91.81 102 LEU A N 1
ATOM 799 C CA . LEU A 1 102 ? -11.436 -2.830 21.546 1.00 91.81 102 LEU A CA 1
ATOM 800 C C . LEU A 1 102 ? -11.378 -2.003 20.254 1.00 91.81 102 LEU A C 1
ATOM 802 O O . LEU A 1 102 ? -12.193 -2.192 19.351 1.00 91.81 102 LEU A O 1
ATOM 806 N N . ARG A 1 103 ? -10.398 -1.097 20.132 1.00 91.25 103 ARG A N 1
ATOM 807 C CA . 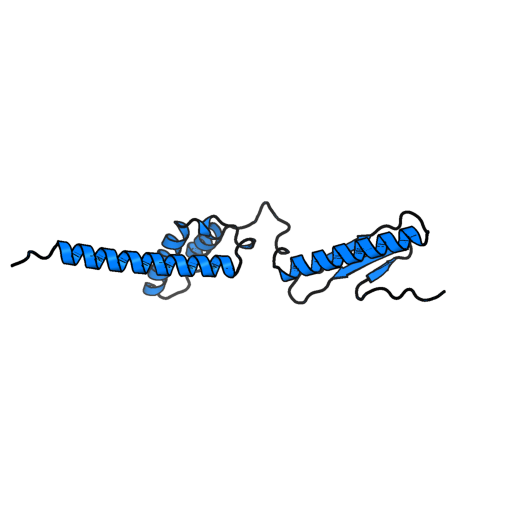ARG A 1 103 ? -10.164 -0.354 18.883 1.00 91.25 103 ARG A CA 1
ATOM 808 C C . ARG A 1 103 ? -9.782 -1.291 17.745 1.00 91.25 103 ARG A C 1
ATOM 810 O O . ARG A 1 103 ? -10.331 -1.160 16.655 1.00 91.25 103 ARG A O 1
ATOM 817 N N . ILE A 1 104 ? -8.877 -2.235 17.997 1.00 94.25 104 ILE A N 1
ATOM 818 C CA . ILE A 1 104 ? -8.470 -3.242 17.014 1.00 94.25 104 ILE A CA 1
ATOM 819 C C . ILE A 1 104 ? -9.679 -4.066 16.568 1.00 94.25 104 ILE A C 1
ATOM 821 O O . ILE A 1 104 ? -9.893 -4.210 15.369 1.00 94.25 104 ILE A O 1
ATOM 825 N N . GLU A 1 105 ? -10.506 -4.548 17.496 1.00 94.12 105 GLU A N 1
ATOM 826 C CA . GLU A 1 105 ? -11.729 -5.287 17.165 1.00 94.12 105 GLU A CA 1
ATOM 827 C C . GLU A 1 105 ? -12.697 -4.473 16.307 1.00 94.12 105 GLU A C 1
ATOM 829 O O . GLU A 1 105 ? -13.265 -5.009 15.357 1.00 94.12 105 GLU A O 1
ATOM 834 N N . SER A 1 106 ? -12.860 -3.182 16.604 1.00 93.56 106 SER A N 1
ATOM 835 C CA . SER A 1 106 ? -13.678 -2.278 15.793 1.00 93.56 106 SER A CA 1
ATOM 836 C C . SER A 1 106 ? -13.142 -2.169 14.363 1.00 93.56 106 SER A C 1
ATOM 838 O O . SER A 1 106 ? -13.888 -2.373 13.407 1.00 93.56 106 SER A O 1
ATOM 840 N N . ILE A 1 107 ? -11.831 -1.944 14.203 1.00 94.88 107 ILE A N 1
ATOM 841 C CA . ILE A 1 107 ? -11.195 -1.852 12.880 1.00 94.88 107 ILE A CA 1
ATOM 842 C C . ILE A 1 107 ? -11.312 -3.183 12.127 1.00 94.88 107 ILE A C 1
ATOM 844 O O . ILE A 1 107 ? -11.566 -3.184 10.928 1.00 94.88 107 ILE A O 1
ATOM 848 N N . LEU A 1 108 ? -11.181 -4.322 12.816 1.00 95.38 108 LEU A N 1
ATOM 849 C CA . LEU A 1 108 ? -11.290 -5.657 12.216 1.00 95.38 108 LEU A CA 1
ATOM 850 C C . LEU A 1 108 ? -12.672 -5.969 11.627 1.00 95.38 108 LEU A C 1
ATOM 852 O O . LEU A 1 108 ? -12.768 -6.869 10.792 1.00 95.38 108 LEU A O 1
ATOM 856 N N . ARG A 1 109 ? -13.722 -5.266 12.064 1.00 93.75 109 ARG A N 1
ATOM 857 C CA . ARG A 1 109 ? -15.082 -5.401 11.519 1.00 93.75 109 ARG A CA 1
ATOM 858 C C . ARG A 1 109 ? -15.307 -4.552 10.268 1.00 93.75 109 ARG A C 1
ATOM 860 O O . ARG A 1 109 ? -16.294 -4.771 9.576 1.00 93.75 109 ARG A O 1
ATOM 867 N N . ASP A 1 110 ? -14.424 -3.600 9.986 1.00 94.56 110 ASP A N 1
ATOM 868 C CA . ASP A 1 110 ? -14.544 -2.704 8.842 1.00 94.56 110 ASP A CA 1
ATOM 869 C C . ASP A 1 110 ? -13.872 -3.287 7.584 1.00 94.56 110 ASP A C 1
ATOM 871 O O . ASP A 1 110 ? -12.908 -4.057 7.654 1.00 94.56 110 ASP A O 1
ATOM 875 N N . GLU A 1 111 ? -14.364 -2.902 6.405 1.00 93.69 111 GLU A N 1
ATOM 876 C CA . GLU A 1 111 ? -13.831 -3.346 5.114 1.00 93.69 111 GLU A CA 1
ATOM 877 C C . GLU A 1 111 ? -12.357 -2.962 4.922 1.00 93.69 111 GLU A C 1
ATOM 879 O O . GLU A 1 111 ? -11.609 -3.692 4.261 1.00 93.69 111 GLU A O 1
ATOM 884 N N . ILE A 1 112 ? -11.886 -1.878 5.557 1.00 94.62 112 ILE A N 1
ATOM 885 C CA . ILE A 1 112 ? -10.470 -1.496 5.498 1.00 94.62 112 ILE A CA 1
ATOM 886 C C . ILE A 1 112 ? -9.541 -2.602 6.023 1.00 94.62 112 ILE A C 1
ATOM 888 O O . ILE A 1 112 ? -8.429 -2.760 5.516 1.00 94.62 112 ILE A O 1
ATOM 892 N N . ALA A 1 113 ? -9.991 -3.433 6.971 1.00 94.50 113 ALA A N 1
ATOM 893 C CA . ALA A 1 113 ? -9.193 -4.537 7.500 1.00 94.50 113 ALA A CA 1
ATOM 894 C C . ALA A 1 113 ? -8.940 -5.649 6.470 1.00 94.50 113 ALA A C 1
ATOM 896 O O . ALA A 1 113 ? -7.947 -6.374 6.576 1.00 94.50 113 ALA A O 1
ATOM 897 N N . LYS A 1 114 ? -9.798 -5.788 5.455 1.00 93.44 114 LYS A N 1
ATOM 898 C CA . LYS A 1 114 ? -9.619 -6.782 4.385 1.00 93.44 114 LYS A CA 1
ATOM 899 C C . LYS A 1 114 ? -8.598 -6.326 3.341 1.00 93.44 114 LYS A C 1
ATOM 901 O O . LYS A 1 114 ? -8.068 -7.155 2.601 1.00 93.44 114 LYS A O 1
ATOM 906 N N . ARG A 1 115 ? -8.282 -5.027 3.288 1.00 90.81 115 ARG A N 1
ATOM 907 C CA . ARG A 1 115 ? -7.317 -4.473 2.332 1.00 90.81 115 ARG A CA 1
ATOM 908 C C . ARG A 1 115 ? -5.890 -4.905 2.665 1.00 90.81 115 ARG A C 1
ATOM 910 O O . ARG A 1 115 ? -5.509 -5.088 3.824 1.00 90.81 115 ARG A O 1
ATOM 917 N N . ARG A 1 116 ? -5.072 -5.055 1.621 1.00 89.88 116 ARG A N 1
ATOM 918 C CA . ARG A 1 116 ? -3.635 -5.348 1.750 1.00 89.88 116 ARG A CA 1
ATOM 919 C C . ARG A 1 116 ? -2.923 -4.136 2.340 1.00 89.88 116 ARG A C 1
ATOM 921 O O . ARG A 1 116 ? -3.155 -3.029 1.858 1.00 89.88 116 ARG A O 1
ATOM 928 N N . LEU A 1 117 ? -2.014 -4.334 3.296 1.00 86.31 117 LEU A N 1
ATOM 929 C CA . LEU A 1 117 ? -1.263 -3.226 3.904 1.00 86.31 117 LEU A CA 1
ATOM 930 C C . LEU A 1 117 ? -0.543 -2.373 2.856 1.00 86.31 117 LEU A C 1
ATOM 932 O O . LEU A 1 117 ? -0.663 -1.157 2.863 1.00 86.31 117 LEU A O 1
ATOM 936 N N . ALA A 1 118 ? 0.126 -3.020 1.900 1.00 80.75 118 ALA A N 1
ATOM 937 C CA . ALA A 1 118 ? 0.839 -2.339 0.818 1.00 80.75 118 ALA A CA 1
ATOM 938 C C . ALA A 1 118 ? -0.080 -1.566 -0.152 1.00 80.75 118 ALA A C 1
ATOM 940 O O . ALA A 1 118 ? 0.399 -0.761 -0.942 1.00 80.75 118 ALA A O 1
ATOM 941 N N . SER A 1 119 ? -1.393 -1.820 -0.119 1.00 83.69 119 SER A N 1
ATOM 942 C CA . SER A 1 119 ? -2.383 -1.111 -0.941 1.00 83.69 119 SER A CA 1
ATOM 943 C C . SER A 1 119 ? -3.033 0.073 -0.227 1.00 83.69 119 SER A C 1
ATOM 945 O O . SER A 1 119 ? -3.868 0.744 -0.829 1.00 83.69 119 SER A O 1
ATOM 947 N N . LEU A 1 120 ? -2.721 0.294 1.054 1.00 87.88 120 LEU A N 1
ATOM 948 C CA . LEU A 1 120 ? -3.257 1.414 1.817 1.00 87.88 120 LEU A CA 1
ATOM 949 C C . LEU A 1 120 ? -2.397 2.650 1.576 1.00 87.88 120 LEU A C 1
ATOM 951 O O . LEU A 1 120 ? -1.214 2.682 1.912 1.00 87.88 120 LEU A O 1
ATOM 955 N N . SER A 1 121 ? -3.013 3.672 1.000 1.00 86.88 121 SER A N 1
ATOM 956 C CA . SER A 1 121 ? -2.416 4.988 0.819 1.00 86.88 121 SER A CA 1
ATOM 957 C C . SER A 1 121 ? -2.842 5.950 1.938 1.00 86.88 121 SER A C 1
ATOM 959 O O . SER A 1 121 ? -3.796 5.695 2.674 1.00 86.88 121 SER A O 1
ATOM 961 N N . LEU A 1 122 ? -2.152 7.088 2.069 1.00 86.75 122 LEU A N 1
ATOM 962 C CA . LEU A 1 122 ? -2.561 8.156 2.992 1.00 86.75 122 LEU A CA 1
ATOM 963 C C . LEU A 1 122 ? -4.010 8.636 2.746 1.00 86.75 122 LEU A C 1
ATOM 965 O O . LEU A 1 122 ? -4.747 8.750 3.725 1.00 86.75 122 LEU A O 1
ATOM 969 N N . PRO A 1 123 ? -4.458 8.858 1.490 1.00 90.69 123 PRO A N 1
ATOM 970 C CA . PRO A 1 123 ? -5.862 9.155 1.202 1.00 90.69 123 PRO A CA 1
ATOM 971 C C . PRO A 1 123 ? -6.847 8.099 1.712 1.00 90.69 123 PRO A C 1
ATOM 973 O O . PRO A 1 123 ? -7.883 8.460 2.261 1.00 90.69 123 PRO A O 1
ATOM 976 N N . ASP A 1 124 ? -6.519 6.808 1.594 1.00 88.69 124 ASP A N 1
ATOM 977 C CA . ASP A 1 124 ? -7.389 5.732 2.091 1.00 88.69 124 ASP A CA 1
ATOM 978 C C . ASP A 1 124 ? -7.568 5.801 3.614 1.00 88.69 124 ASP A C 1
ATOM 980 O O . ASP A 1 124 ? -8.668 5.616 4.134 1.00 88.69 124 ASP A O 1
ATOM 984 N N . LEU A 1 125 ? -6.482 6.087 4.336 1.00 92.94 125 LEU A N 1
ATOM 985 C CA . LEU A 1 125 ? -6.508 6.234 5.791 1.00 92.94 125 LEU A CA 1
ATOM 986 C C . LEU A 1 125 ? -7.259 7.499 6.223 1.00 92.94 125 LEU A C 1
ATOM 988 O O . LEU A 1 125 ? -7.969 7.470 7.228 1.00 92.94 125 LEU A O 1
ATOM 992 N N . ALA A 1 126 ? -7.130 8.594 5.468 1.00 92.94 126 ALA A N 1
ATOM 993 C CA . ALA A 1 126 ? -7.872 9.827 5.717 1.00 92.94 126 ALA A CA 1
ATOM 994 C C . ALA A 1 126 ? -9.380 9.621 5.517 1.00 92.94 126 ALA A C 1
ATOM 996 O O . ALA A 1 126 ? -10.157 9.947 6.409 1.00 92.94 126 ALA A O 1
ATOM 997 N N . ALA A 1 127 ? -9.784 8.978 4.417 1.00 93.06 127 ALA A N 1
ATOM 998 C CA . ALA A 1 127 ? -11.180 8.624 4.169 1.00 93.06 127 ALA A CA 1
ATOM 999 C C . ALA A 1 127 ? -11.755 7.731 5.281 1.00 93.06 127 ALA A C 1
ATOM 1001 O O . ALA A 1 127 ? -12.871 7.954 5.745 1.00 93.06 127 ALA A O 1
ATOM 1002 N N . TYR A 1 128 ? -10.983 6.752 5.762 1.00 95.06 128 TYR A N 1
ATOM 1003 C CA . TYR A 1 128 ? -11.412 5.916 6.882 1.00 95.06 128 TYR A CA 1
ATOM 1004 C C . TYR A 1 128 ? -11.553 6.701 8.192 1.00 95.06 128 TYR A C 1
ATOM 1006 O O . TYR A 1 128 ? -12.525 6.514 8.922 1.00 95.06 128 TYR A O 1
ATOM 1014 N N . ARG A 1 129 ? -10.624 7.616 8.490 1.00 94.19 129 ARG A N 1
ATOM 1015 C CA . ARG A 1 129 ? -10.748 8.524 9.639 1.00 94.19 129 ARG A CA 1
ATOM 1016 C C . ARG A 1 129 ? -12.031 9.350 9.547 1.00 94.19 129 ARG A C 1
ATOM 1018 O O . ARG A 1 129 ? -12.756 9.444 10.533 1.00 94.19 129 ARG A O 1
ATOM 1025 N N . ASP A 1 130 ? -12.309 9.928 8.385 1.00 95.94 130 ASP A N 1
ATOM 1026 C CA . ASP A 1 130 ? -13.469 10.797 8.187 1.00 95.94 130 ASP A CA 1
ATOM 1027 C C . ASP A 1 130 ? -14.782 10.000 8.302 1.00 95.94 130 ASP A C 1
ATOM 1029 O O . ASP A 1 130 ? -15.726 10.451 8.951 1.00 95.94 130 ASP A O 1
ATOM 1033 N N . LEU A 1 131 ? -14.805 8.755 7.811 1.00 94.50 131 LEU A N 1
ATOM 1034 C CA . LEU A 1 131 ? -15.898 7.804 8.040 1.00 94.50 131 LEU A CA 1
ATOM 1035 C C . LEU A 1 131 ? -16.135 7.530 9.536 1.00 94.50 131 LEU A C 1
ATOM 1037 O O . LEU A 1 131 ? -17.283 7.473 9.977 1.00 94.50 131 LEU A O 1
ATOM 1041 N N . LEU A 1 132 ? -15.074 7.356 10.332 1.00 92.94 132 LEU A N 1
ATOM 1042 C CA . LEU A 1 132 ? -15.209 7.149 11.778 1.00 92.94 132 LEU A CA 1
ATOM 1043 C C . LEU A 1 132 ? -15.787 8.380 12.486 1.00 92.94 132 LEU A C 1
ATOM 1045 O O . LEU A 1 132 ? -16.620 8.222 13.376 1.00 92.94 132 LEU A O 1
ATOM 1049 N N . ILE A 1 133 ? -15.375 9.584 12.080 1.00 92.62 133 ILE A N 1
ATOM 1050 C CA . ILE A 1 133 ? -15.919 10.844 12.606 1.00 92.62 133 ILE A CA 1
ATOM 1051 C C . ILE A 1 133 ? -17.412 10.950 12.274 1.00 92.62 133 ILE A C 1
ATOM 1053 O O . ILE A 1 133 ? -18.214 11.244 13.157 1.00 92.62 133 ILE A O 1
ATOM 1057 N N . HIS A 1 134 ? -17.796 10.642 11.032 1.00 93.56 134 HIS A N 1
ATOM 1058 C CA . HIS A 1 134 ? -19.195 10.673 10.604 1.00 93.56 134 HIS A CA 1
ATOM 1059 C C . HIS A 1 134 ? -20.066 9.689 11.396 1.00 93.56 134 HIS A C 1
ATOM 1061 O O . HIS A 1 134 ? -21.112 10.065 11.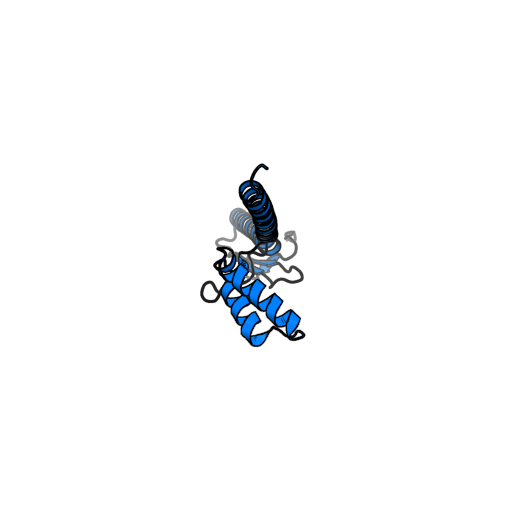917 1.00 93.56 134 HIS A O 1
ATOM 1067 N N . ARG A 1 135 ? -19.607 8.442 11.564 1.00 91.94 135 ARG A N 1
ATOM 1068 C CA . ARG A 1 135 ? -20.321 7.421 12.354 1.00 91.94 135 ARG A CA 1
ATOM 1069 C C . ARG A 1 135 ? -20.485 7.811 13.825 1.00 91.94 135 ARG A C 1
ATOM 1071 O O . ARG A 1 135 ? -21.466 7.417 14.453 1.00 91.94 135 ARG A O 1
ATOM 1078 N N . ASP A 1 136 ? -19.515 8.521 14.403 1.00 91.44 136 ASP A N 1
ATOM 1079 C CA . ASP A 1 136 ? -19.634 9.041 15.771 1.00 91.44 136 ASP A CA 1
ATOM 1080 C C . ASP A 1 136 ? -20.687 10.150 15.847 1.00 91.44 136 ASP A C 1
ATOM 1082 O O . ASP A 1 136 ? -21.533 10.138 16.738 1.00 91.44 136 ASP A O 1
ATOM 1086 N N . PHE A 1 137 ? -20.683 11.060 14.871 1.00 90.88 137 PHE A N 1
ATOM 1087 C CA . PHE A 1 137 ? -21.659 12.139 14.776 1.00 90.88 137 PHE A CA 1
ATOM 1088 C C . PHE A 1 137 ? -23.098 11.613 14.639 1.00 90.88 137 PHE A C 1
ATOM 1090 O O . PHE A 1 137 ? -23.960 11.983 15.432 1.00 90.88 137 PHE A O 1
ATOM 1097 N N . GLU A 1 138 ? -23.346 10.675 13.720 1.00 91.31 138 GLU A N 1
ATOM 1098 C CA . GLU A 1 138 ? -24.663 10.037 13.545 1.00 91.31 138 GLU A CA 1
ATOM 1099 C C . GLU A 1 138 ? -25.155 9.346 14.821 1.00 91.31 138 GLU A C 1
ATOM 1101 O O . GLU A 1 138 ? -26.340 9.395 15.151 1.00 91.31 138 GLU A O 1
ATOM 1106 N N . ARG A 1 139 ? -24.245 8.699 15.559 1.00 90.81 139 ARG A N 1
ATOM 1107 C CA . ARG A 1 139 ? -24.581 8.030 16.818 1.00 90.81 139 ARG A CA 1
ATOM 1108 C C . ARG A 1 139 ? -25.036 9.022 17.884 1.00 90.81 139 ARG A C 1
ATOM 1110 O O . ARG A 1 139 ? -25.975 8.713 18.610 1.00 90.81 139 ARG A O 1
ATOM 1117 N N . ARG A 1 140 ? -24.377 10.180 17.989 1.00 89.69 140 ARG A N 1
ATOM 1118 C CA . ARG A 1 140 ? -24.752 11.230 18.949 1.00 89.69 140 ARG A CA 1
ATOM 1119 C C . ARG A 1 140 ? -26.119 11.810 18.624 1.00 89.69 140 ARG A C 1
ATOM 1121 O O . ARG A 1 140 ? -26.959 11.848 19.511 1.00 89.69 140 ARG A O 1
ATOM 1128 N N . ILE A 1 141 ? -26.365 12.135 17.353 1.00 89.88 141 ILE A N 1
ATOM 1129 C CA . ILE A 1 141 ? -27.679 12.616 16.902 1.00 89.88 141 ILE A CA 1
ATOM 1130 C C . ILE A 1 141 ? -28.766 11.598 17.242 1.00 89.88 141 ILE A C 1
ATOM 1132 O O . ILE A 1 141 ? -29.799 11.960 17.798 1.00 89.88 141 ILE A O 1
ATOM 1136 N N . ARG A 1 142 ? -28.536 10.314 16.941 1.00 89.00 142 ARG A N 1
ATOM 1137 C CA . ARG A 1 142 ? -29.511 9.265 17.251 1.00 89.00 142 ARG A CA 1
ATOM 1138 C C . ARG A 1 142 ? -29.804 9.190 18.748 1.00 89.00 142 ARG A C 1
ATOM 1140 O O . ARG A 1 142 ? -30.967 9.152 19.118 1.00 89.00 142 ARG A O 1
ATOM 1147 N N . ALA A 1 143 ? -28.770 9.213 19.588 1.00 87.00 143 ALA A N 1
ATOM 1148 C CA . ALA A 1 143 ? -28.945 9.185 21.037 1.00 87.00 143 ALA A CA 1
ATOM 1149 C C . ALA A 1 143 ? -29.725 10.407 21.551 1.00 87.00 143 ALA A C 1
ATOM 1151 O O . ALA A 1 143 ? -30.586 10.262 22.408 1.00 87.00 143 ALA A O 1
ATOM 1152 N N . GLU A 1 144 ? -29.461 11.600 21.015 1.00 83.94 144 GLU A N 1
ATOM 1153 C CA . GLU A 1 144 ? -30.197 12.821 21.369 1.00 83.94 144 GLU A CA 1
ATOM 1154 C C . GLU A 1 144 ? -31.665 12.759 20.924 1.00 83.94 144 GLU A C 1
ATOM 1156 O O . GLU A 1 144 ? -32.548 13.172 21.672 1.00 83.94 144 GLU A O 1
ATOM 1161 N N . THR A 1 145 ? -31.935 12.183 19.750 1.00 82.62 145 THR A N 1
ATOM 116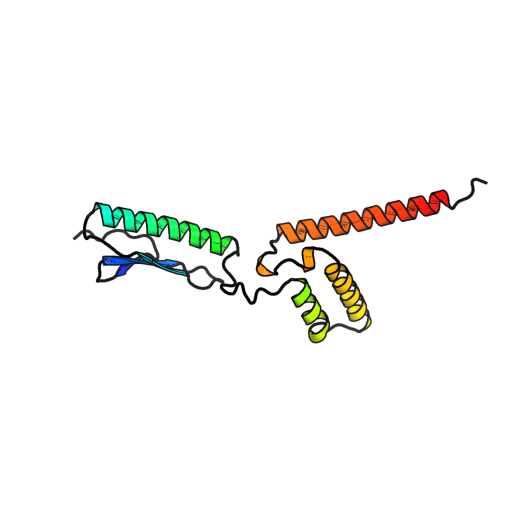2 C CA . THR A 1 145 ? -33.300 12.009 19.226 1.00 82.62 145 THR A CA 1
ATOM 1163 C C . THR A 1 145 ? -34.084 10.983 20.051 1.00 82.62 145 THR A C 1
ATOM 1165 O O . THR A 1 145 ? -35.211 11.246 20.447 1.00 82.62 145 THR A O 1
ATOM 1168 N N . GLU A 1 146 ? -33.464 9.848 20.394 1.00 78.75 146 GLU A N 1
ATOM 1169 C CA . GLU A 1 146 ? -34.072 8.816 21.249 1.00 78.75 146 GLU A CA 1
ATOM 1170 C C . GLU A 1 146 ? -34.377 9.341 22.663 1.00 78.75 146 GLU A C 1
ATOM 1172 O O . GLU A 1 146 ? -35.379 8.960 23.263 1.00 78.75 146 GLU A O 1
ATOM 1177 N N . VAL A 1 147 ? -33.538 10.234 23.201 1.00 76.94 147 VAL A N 1
ATOM 1178 C CA . VAL A 1 147 ? -33.791 10.895 24.492 1.00 76.94 147 VAL A CA 1
ATOM 1179 C C . VAL A 1 147 ? -34.936 11.907 24.387 1.00 76.94 147 VAL A C 1
ATOM 1181 O O . VAL A 1 147 ? -35.764 11.973 25.297 1.00 76.94 147 VAL A O 1
ATOM 1184 N N . ALA A 1 148 ? -35.016 12.667 23.291 1.00 70.44 148 ALA A N 1
ATOM 1185 C CA . ALA A 1 148 ? -36.117 13.598 23.051 1.00 70.44 148 ALA A CA 1
ATOM 1186 C C . ALA A 1 148 ? -37.468 12.868 22.941 1.00 70.44 148 ALA A C 1
ATOM 1188 O O . ALA A 1 148 ? -38.413 13.249 23.626 1.00 70.44 148 ALA A O 1
ATOM 1189 N N . ASP A 1 149 ? -37.530 11.770 22.182 1.00 70.88 149 ASP A N 1
ATOM 1190 C CA . ASP A 1 149 ? -38.746 10.960 22.008 1.00 70.88 149 ASP A CA 1
ATOM 1191 C C . ASP A 1 149 ? -39.180 10.232 23.298 1.00 70.88 149 ASP A C 1
ATOM 1193 O O . ASP A 1 149 ? -40.358 9.933 23.488 1.00 70.88 149 ASP A O 1
ATOM 1197 N N . ALA A 1 150 ? -38.242 9.937 24.206 1.00 67.69 150 ALA A N 1
ATOM 1198 C CA . ALA A 1 150 ? -38.523 9.270 25.480 1.00 67.69 150 ALA A CA 1
ATOM 1199 C C . ALA A 1 150 ? -38.994 10.221 26.601 1.00 67.69 150 ALA A C 1
ATOM 1201 O O . ALA A 1 150 ? -39.296 9.753 27.703 1.00 67.69 150 ALA A O 1
ATOM 1202 N N . THR A 1 151 ? -39.046 11.535 26.356 1.00 58.72 151 THR A N 1
ATOM 1203 C CA . THR A 1 151 ? -39.496 12.528 27.342 1.00 58.72 151 THR A CA 1
ATOM 1204 C C . THR A 1 151 ? -40.995 12.789 27.136 1.00 58.72 151 THR A C 1
ATOM 1206 O O . THR A 1 151 ? -41.356 13.352 26.106 1.00 58.72 151 THR A O 1
ATOM 1209 N N . PRO A 1 152 ? -41.896 12.393 28.059 1.00 57.72 152 PRO A N 1
ATOM 1210 C CA . PRO A 1 152 ? -43.317 12.693 27.918 1.00 57.72 152 PRO A CA 1
ATOM 1211 C C . PRO A 1 152 ? -43.516 14.208 27.988 1.00 57.72 152 PRO A C 1
ATOM 1213 O O . PRO A 1 152 ? -43.040 14.842 28.934 1.00 57.72 152 PRO A O 1
ATOM 1216 N N . GLU A 1 153 ? -44.216 14.779 27.007 1.00 59.25 153 GLU A N 1
ATOM 1217 C CA . GLU A 1 153 ? -44.749 16.137 27.110 1.00 59.25 153 GLU A CA 1
ATOM 1218 C C . GLU A 1 153 ? -45.692 16.172 28.322 1.00 59.25 153 GLU A C 1
ATOM 1220 O O . GLU A 1 153 ? -46.699 15.461 28.359 1.00 59.25 153 GLU A O 1
ATOM 1225 N N . GLY A 1 154 ? -45.278 16.901 29.361 1.00 54.28 154 GLY A N 1
ATOM 1226 C CA . GLY A 1 154 ? -46.060 17.126 30.576 1.00 54.28 154 GLY A CA 1
ATOM 1227 C C . GLY A 1 154 ? -47.174 18.137 30.369 1.00 54.28 154 GLY A C 1
ATOM 1228 O O . GLY A 1 154 ? -46.967 19.083 29.576 1.00 54.28 154 GLY A O 1
#

Mean predicted aligned error: 15.06 Å

Sequence (154 aa):
MKKEKLPRGFWRAPNGSLRVLIRIKGFPPAVRTFKLHADTPAERRRQLVEAELWAAEARRKLYAGHGVVAGADHAMTLGAALRLYAREGLSSRPANKRKDALRIESILRDEIAKRRLASLSLPDLAAYRDLLIHRDFERRIRAETEVADATPEG

Solvent-accessible surface area (backbone atoms only — not comparable to full-atom values): 9187 Å² total; per-residue (Å²): 131,84,81,79,88,63,62,92,51,47,48,72,46,98,81,61,23,41,34,40,49,48,80,52,94,97,52,82,71,49,73,53,76,39,75,58,91,52,103,41,77,68,47,54,49,52,46,48,52,53,52,50,54,50,48,54,52,51,50,51,36,51,74,68,55,69,67,68,69,99,43,86,90,68,65,55,24,38,34,58,50,49,54,49,36,63,75,76,59,67,84,55,61,73,76,52,37,53,53,50,47,54,50,48,55,54,48,55,74,38,75,70,18,72,38,41,46,77,75,60,47,72,68,57,54,50,52,52,50,52,50,53,52,49,57,52,51,55,50,50,55,49,54,53,50,55,54,56,74,70,51,78,89,125

Radius of gyration: 27.01 Å; Cα contacts (8 Å, |Δi|>4): 114; chains: 1; bounding box: 80×32×68 Å

Secondary structure (DSSP, 8-state):
-----PPTTEEE-TTS-EEEEE--TTSPPEEEEE--SS-SHHHHHHHHHHHHHHHHHHHHHHHTTTTS-S-TTS--BHHHHHHHIIIII--S-HHHHHHHHHHHHHHHTSGGGGSBGGG--HHHHHHHHHHHHHHHHHHHHHHHHHHHHTS---